Protein AF-A0A962MM88-F1 (afdb_monomer_lite)

Secondary structure (DSSP, 8-state):
------EEE-SSSSTTHHHHHGGGGT-EEEESS--GGGS--SSTTHHHHHHHHS-HHHHHHHHHHTT--EEE-STTEEEESS-HHHHHHHHHHHHHHTT-EEE-S-------GGGGG--GGGTTSS-------------

pLDDT: mean 86.39, std 21.16, range [31.33, 98.62]

Foldseek 3Di:
DPQDAAEAAAQDQDPPVVLCPDPNFFGLPDFQDDDLVVDDDPDSCVCHVVCVVQDPVNVVVLCVVLVFDWDDDPRRGITTPPGSVSVVVSVVVVCVVSVYHYDPSFDDDDDDPVVVPDDPVCVVPDPRPDDPPPPDDDD

Sequence (139 aa):
QLGLKVLVLDHSEKVAEKIRISGGGRANFTNVDVTAANFLSENPRFAKSALSRFTPADFVALVKKHGIAFHEKHKGQLFCDRSAEDLIAMLLAECAAGGVERWQPCGVKNTDRKFNRMRPSMARVFGFETRRPRQTKAD

Structure (mmCIF, N/CA/C/O backbone):
data_AF-A0A962MM88-F1
#
_entry.id   AF-A0A962MM88-F1
#
loop_
_atom_site.group_PDB
_atom_site.id
_atom_site.type_symbol
_atom_site.label_atom_id
_atom_site.label_alt_id
_atom_site.label_comp_id
_atom_site.label_asym_id
_atom_site.label_entity_id
_atom_site.label_seq_id
_atom_site.pdbx_PDB_ins_code
_atom_site.Cartn_x
_atom_site.Cartn_y
_atom_site.Cartn_z
_atom_site.occupancy
_atom_site.B_iso_or_equiv
_atom_site.auth_seq_id
_atom_site.auth_comp_id
_atom_site.auth_asym_id
_atom_site.auth_atom_id
_atom_site.pdbx_PDB_model_num
ATOM 1 N N . GLN A 1 1 ? -10.215 -11.188 2.205 1.00 90.50 1 GLN A N 1
ATOM 2 C CA . GLN A 1 1 ? -10.302 -10.790 3.632 1.00 90.50 1 GLN A CA 1
ATOM 3 C C . GLN A 1 1 ? -10.190 -12.005 4.551 1.00 90.50 1 GLN A C 1
ATOM 5 O O . GLN A 1 1 ? -10.667 -13.063 4.169 1.00 90.50 1 GLN A O 1
ATOM 10 N N . LEU A 1 2 ? -9.576 -11.859 5.738 1.00 93.44 2 LEU A N 1
ATOM 11 C CA . LEU A 1 2 ? -9.338 -12.953 6.709 1.00 93.44 2 LEU A CA 1
ATOM 12 C C . LEU A 1 2 ? -10.296 -12.962 7.923 1.00 93.44 2 LEU A C 1
ATOM 14 O O . LEU A 1 2 ? -10.117 -13.762 8.834 1.00 93.44 2 LEU A O 1
ATOM 18 N N . GLY A 1 3 ? -11.291 -12.066 7.971 1.00 93.00 3 GLY A N 1
ATOM 19 C CA . GLY A 1 3 ? -12.325 -12.058 9.022 1.00 93.00 3 GLY A CA 1
ATOM 20 C C . GLY A 1 3 ? -11.871 -11.575 10.409 1.00 93.00 3 GLY A C 1
ATOM 21 O O . GLY A 1 3 ? -12.570 -11.794 11.395 1.00 93.00 3 GLY A O 1
ATOM 22 N N . LEU A 1 4 ? -10.709 -10.927 10.506 1.00 95.25 4 LEU A N 1
ATOM 23 C CA . LEU A 1 4 ? -10.185 -10.393 11.764 1.00 95.25 4 LEU A CA 1
ATOM 24 C C . LEU A 1 4 ? -10.757 -9.003 12.070 1.00 95.25 4 LEU A C 1
ATOM 26 O O . LEU A 1 4 ? -11.015 -8.216 11.163 1.00 95.25 4 LEU A O 1
ATOM 30 N N . LYS A 1 5 ? -10.883 -8.678 13.362 1.00 95.44 5 LYS A N 1
ATOM 31 C CA . LYS A 1 5 ? -11.166 -7.311 13.824 1.00 95.44 5 LYS A CA 1
ATOM 32 C C . LYS A 1 5 ? -9.859 -6.531 13.898 1.00 95.44 5 LYS A C 1
ATOM 34 O O . LYS A 1 5 ? -8.959 -6.933 14.631 1.00 95.44 5 LYS A O 1
ATOM 39 N N . VAL A 1 6 ? -9.761 -5.437 13.148 1.00 97.00 6 VAL A N 1
ATOM 40 C CA . VAL A 1 6 ? -8.517 -4.673 12.984 1.00 97.00 6 VAL A CA 1
ATOM 41 C C . VAL A 1 6 ? -8.773 -3.190 13.236 1.00 97.00 6 VAL A C 1
ATOM 43 O O . VAL A 1 6 ? -9.734 -2.635 12.709 1.00 97.00 6 VAL A O 1
ATOM 46 N N . LEU A 1 7 ? -7.880 -2.567 14.007 1.00 96.69 7 LEU A N 1
ATOM 47 C CA . LEU A 1 7 ? -7.773 -1.120 14.187 1.00 96.69 7 LEU A CA 1
ATOM 48 C C . LEU A 1 7 ? -6.390 -0.663 13.702 1.00 96.69 7 LEU A C 1
ATOM 50 O O . LEU A 1 7 ? -5.378 -1.222 14.124 1.00 96.69 7 LEU A O 1
ATOM 54 N N . VAL A 1 8 ? -6.351 0.352 12.840 1.00 96.44 8 VAL A N 1
ATOM 55 C CA . VAL A 1 8 ? -5.123 1.034 12.401 1.00 96.44 8 VAL A CA 1
ATOM 56 C C . VAL A 1 8 ? -5.021 2.383 13.108 1.00 96.44 8 VAL A C 1
ATOM 58 O O . VAL A 1 8 ? -5.984 3.148 13.123 1.00 96.44 8 VAL A O 1
ATOM 61 N N . LEU A 1 9 ? -3.852 2.672 13.679 1.00 95.94 9 LEU A N 1
ATOM 62 C CA . LEU A 1 9 ? -3.540 3.947 14.324 1.00 95.94 9 LEU A CA 1
ATOM 63 C C . LEU A 1 9 ? -2.465 4.666 13.507 1.00 95.94 9 LEU A C 1
ATOM 65 O O . LEU A 1 9 ? -1.425 4.072 13.220 1.00 95.94 9 LEU A O 1
ATOM 69 N N . ASP A 1 10 ? -2.698 5.930 13.164 1.00 95.19 10 ASP A N 1
ATOM 70 C CA . ASP A 1 10 ? -1.703 6.791 12.517 1.00 95.19 10 ASP A CA 1
ATOM 71 C C . ASP A 1 10 ? -1.648 8.141 13.233 1.00 95.19 10 ASP A C 1
ATOM 73 O O . ASP A 1 10 ? -2.679 8.703 13.591 1.00 95.19 10 ASP A O 1
ATOM 77 N N . HIS A 1 11 ? -0.445 8.662 13.460 1.00 95.69 11 HIS A N 1
ATOM 78 C CA . HIS A 1 11 ? -0.231 9.939 14.141 1.00 95.69 11 HIS A CA 1
ATOM 79 C C . HIS A 1 11 ? -0.511 11.155 13.247 1.00 95.69 11 HIS A C 1
ATOM 81 O O . HIS A 1 11 ? -0.745 12.244 13.766 1.00 95.69 11 HIS A O 1
ATOM 87 N N . SER A 1 12 ? -0.470 10.978 11.930 1.00 95.62 12 SER A N 1
ATOM 88 C CA . SER A 1 12 ? -0.632 12.033 10.932 1.00 95.62 12 SER A CA 1
ATOM 89 C C . SER A 1 12 ? -2.096 12.458 10.816 1.00 95.62 12 SER A C 1
ATOM 91 O O . SER A 1 12 ? -3.002 11.655 11.019 1.00 95.62 12 SER A O 1
ATOM 93 N N . GLU A 1 13 ? -2.356 13.707 10.424 1.00 94.62 13 GLU A N 1
ATOM 94 C CA . GLU A 1 13 ? -3.729 14.159 10.141 1.00 94.62 13 GLU A CA 1
ATOM 95 C C . GLU A 1 13 ? -4.322 13.462 8.909 1.00 94.62 13 GLU A C 1
ATOM 97 O O . GLU A 1 13 ? -5.498 13.095 8.884 1.00 94.62 13 GLU A O 1
ATOM 102 N N . LYS A 1 14 ? -3.485 13.260 7.886 1.00 94.00 14 LYS A N 1
ATOM 103 C CA . LYS A 1 14 ? -3.826 12.561 6.647 1.00 94.00 14 LYS A CA 1
ATOM 104 C C . LYS A 1 14 ? -3.062 11.249 6.567 1.00 94.00 14 LYS A C 1
ATOM 106 O O . LYS A 1 14 ? -1.879 11.179 6.885 1.00 94.00 14 LYS A O 1
ATOM 111 N N . VAL A 1 15 ? -3.749 10.206 6.119 1.00 94.88 15 VAL A N 1
ATOM 112 C CA . VAL A 1 15 ? -3.150 8.887 5.890 1.00 94.88 15 VAL A CA 1
ATOM 113 C C . VAL A 1 15 ? -2.269 8.890 4.653 1.00 94.88 15 VAL A C 1
ATOM 115 O O . VAL A 1 15 ? -2.507 9.638 3.709 1.00 94.88 15 VAL A O 1
ATOM 118 N N . ALA A 1 16 ? -1.295 7.980 4.635 1.00 95.81 16 ALA A N 1
ATOM 119 C CA . ALA A 1 16 ? -0.538 7.636 3.435 1.00 95.81 16 ALA A CA 1
ATOM 120 C C . ALA A 1 16 ? 0.209 8.815 2.775 1.00 95.81 16 ALA A C 1
ATOM 122 O O . ALA A 1 16 ? 0.516 8.7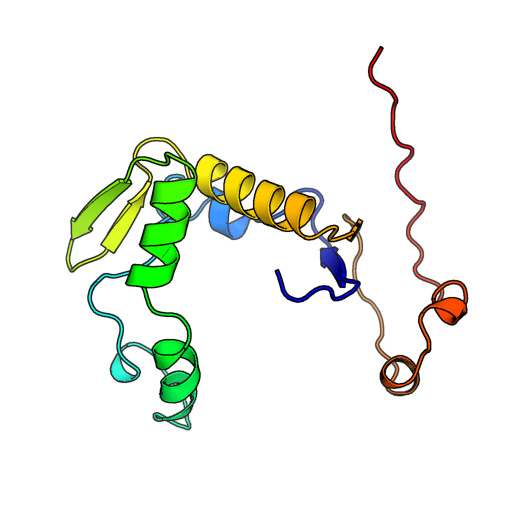61 1.585 1.00 95.81 16 ALA A O 1
ATOM 123 N N . GLU A 1 17 ? 0.594 9.838 3.546 1.00 96.19 17 GLU A N 1
ATOM 124 C CA . GLU A 1 17 ? 1.312 11.020 3.038 1.00 96.19 17 GLU A CA 1
ATOM 125 C C . GLU A 1 17 ? 2.576 10.654 2.240 1.00 96.19 17 GLU A C 1
ATOM 127 O O . GLU A 1 17 ? 2.846 11.246 1.197 1.00 96.19 17 GLU A O 1
ATOM 132 N N . LYS A 1 18 ? 3.318 9.613 2.655 1.00 97.06 18 LYS A N 1
ATOM 133 C CA . LYS A 1 18 ? 4.477 9.118 1.888 1.00 97.06 18 LYS A CA 1
ATOM 134 C C . LYS A 1 18 ? 4.093 8.541 0.525 1.00 97.06 18 LYS A C 1
ATOM 136 O O . LYS A 1 18 ? 4.826 8.757 -0.434 1.00 97.06 18 LYS A O 1
ATOM 141 N N . ILE A 1 19 ? 2.967 7.830 0.426 1.00 98.06 19 ILE A N 1
ATOM 142 C CA . ILE A 1 19 ? 2.462 7.328 -0.860 1.00 98.06 19 ILE A CA 1
ATOM 143 C C . ILE A 1 19 ? 2.075 8.521 -1.733 1.00 98.06 19 ILE A C 1
ATOM 145 O O . ILE A 1 19 ? 2.534 8.596 -2.872 1.00 98.06 19 ILE A O 1
ATOM 149 N N . ARG A 1 20 ? 1.337 9.488 -1.170 1.00 97.50 20 ARG A N 1
ATOM 150 C CA . ARG A 1 20 ? 0.850 10.689 -1.865 1.00 97.50 20 ARG A CA 1
ATOM 151 C C . ARG A 1 20 ? 1.963 11.447 -2.584 1.00 97.50 20 ARG A C 1
ATOM 153 O O . ARG A 1 20 ? 1.772 11.876 -3.714 1.00 97.50 20 ARG A O 1
ATOM 160 N N . ILE A 1 21 ? 3.128 11.593 -1.952 1.00 96.69 21 ILE A N 1
ATOM 161 C CA . ILE A 1 21 ? 4.264 12.329 -2.536 1.00 96.69 21 ILE A CA 1
ATOM 162 C C . ILE A 1 21 ? 5.246 11.443 -3.319 1.00 96.69 21 ILE A C 1
ATOM 164 O O . ILE A 1 21 ? 6.132 11.956 -4.006 1.00 96.69 21 ILE A O 1
ATOM 168 N N . SER A 1 22 ? 5.123 10.115 -3.238 1.00 97.00 22 SER A N 1
ATOM 169 C CA . SER A 1 22 ? 6.057 9.195 -3.893 1.00 97.00 22 SER A CA 1
ATOM 170 C C . SER A 1 22 ? 5.973 9.269 -5.421 1.00 97.00 22 SER A C 1
ATOM 172 O O . SER A 1 22 ? 4.922 9.543 -6.005 1.00 97.00 22 SER A O 1
ATOM 174 N N . GLY A 1 23 ? 7.105 9.040 -6.095 1.00 93.69 23 GLY A N 1
ATOM 175 C CA . GLY A 1 23 ? 7.155 9.018 -7.560 1.00 93.69 23 GLY A CA 1
ATOM 176 C C . GLY A 1 23 ? 6.715 10.327 -8.229 1.00 93.69 23 GLY A C 1
ATOM 177 O O . GLY A 1 23 ? 6.188 10.290 -9.338 1.00 93.69 23 GLY A O 1
ATOM 178 N N . GLY A 1 24 ? 6.871 11.469 -7.548 1.00 95.69 24 GLY A N 1
ATOM 179 C CA . GLY A 1 24 ? 6.398 12.767 -8.038 1.00 95.69 24 GLY A CA 1
ATOM 180 C C . GLY A 1 24 ? 4.872 12.869 -8.083 1.00 95.69 24 GLY A C 1
ATOM 181 O O . GLY A 1 24 ? 4.332 13.421 -9.036 1.00 95.69 24 GLY A O 1
ATOM 182 N N . GLY A 1 25 ? 4.182 12.276 -7.104 1.00 97.06 25 GLY A N 1
ATOM 183 C CA . GLY A 1 25 ? 2.719 12.297 -7.007 1.00 97.06 25 GLY A CA 1
ATOM 184 C C . GLY A 1 25 ? 2.001 11.199 -7.790 1.00 97.06 25 GLY A C 1
ATOM 185 O O . GLY A 1 25 ? 0.778 11.161 -7.782 1.00 97.06 25 GLY A O 1
ATOM 186 N N . ARG A 1 26 ? 2.736 10.299 -8.454 1.00 97.62 26 ARG A N 1
ATOM 187 C CA . ARG A 1 26 ? 2.186 9.186 -9.255 1.00 97.62 26 ARG A CA 1
ATOM 188 C C . ARG A 1 26 ? 2.448 7.801 -8.673 1.00 97.62 26 ARG A C 1
ATOM 190 O O . ARG A 1 26 ? 1.984 6.827 -9.243 1.00 97.62 26 ARG A O 1
ATOM 197 N N . ALA A 1 27 ? 3.176 7.727 -7.560 1.00 98.00 27 ALA A N 1
ATOM 198 C CA . ALA A 1 27 ? 3.569 6.501 -6.875 1.00 98.00 27 ALA A CA 1
ATOM 199 C C . ALA A 1 27 ? 4.259 5.455 -7.766 1.00 98.00 27 ALA A C 1
ATOM 201 O O . ALA A 1 27 ? 3.621 4.732 -8.521 1.00 98.00 27 ALA A O 1
ATOM 202 N N . ASN A 1 28 ? 5.576 5.306 -7.597 1.00 97.94 28 ASN A N 1
ATOM 203 C CA . ASN A 1 28 ? 6.287 4.119 -8.076 1.00 97.94 28 ASN A CA 1
ATOM 204 C C . ASN A 1 28 ? 5.927 2.934 -7.164 1.00 97.94 28 ASN A C 1
ATOM 206 O O . ASN A 1 28 ? 6.588 2.720 -6.146 1.00 97.94 28 ASN A O 1
ATOM 210 N N . PHE A 1 29 ? 4.813 2.262 -7.440 1.00 98.06 29 PHE A N 1
ATOM 211 C CA . PHE A 1 29 ? 4.150 1.405 -6.457 1.00 98.06 29 PHE A CA 1
ATOM 212 C C . PHE A 1 29 ? 4.718 -0.011 -6.383 1.00 98.06 29 PHE A C 1
ATOM 214 O O . PHE A 1 29 ? 4.534 -0.688 -5.374 1.00 98.06 29 PHE A O 1
ATOM 221 N N . THR A 1 30 ? 5.409 -0.468 -7.427 1.00 98.25 30 THR A N 1
ATOM 222 C CA . THR A 1 30 ? 6.163 -1.726 -7.414 1.00 98.25 30 THR A CA 1
ATOM 223 C C . THR A 1 30 ? 7.172 -1.767 -8.564 1.00 98.25 30 THR A C 1
ATOM 225 O O . THR A 1 30 ? 7.241 -0.849 -9.384 1.00 98.25 30 THR A O 1
ATOM 228 N N . ASN A 1 31 ? 7.954 -2.842 -8.630 1.00 98.38 31 ASN A N 1
ATOM 229 C CA . ASN A 1 31 ? 8.818 -3.158 -9.758 1.00 98.38 31 ASN A CA 1
ATOM 230 C C . ASN A 1 31 ? 8.472 -4.553 -10.310 1.00 98.38 31 ASN A C 1
ATOM 232 O O . ASN A 1 31 ? 8.068 -5.422 -9.539 1.00 98.38 31 ASN A O 1
ATOM 236 N N . VAL A 1 32 ? 8.606 -4.776 -11.617 1.00 96.44 32 VAL A N 1
ATOM 237 C CA . VAL A 1 32 ? 8.375 -6.102 -12.225 1.00 96.44 32 VAL A CA 1
ATOM 238 C C . VAL A 1 32 ? 9.423 -7.131 -11.780 1.00 96.44 32 VAL A C 1
ATOM 240 O O . VAL A 1 32 ? 9.077 -8.282 -11.524 1.00 96.44 32 VAL A O 1
ATOM 243 N N . ASP A 1 33 ? 10.670 -6.694 -11.577 1.00 94.94 33 ASP A N 1
ATOM 244 C CA . ASP A 1 33 ? 11.817 -7.540 -11.247 1.00 94.94 33 ASP A CA 1
ATOM 245 C C . ASP A 1 33 ? 12.196 -7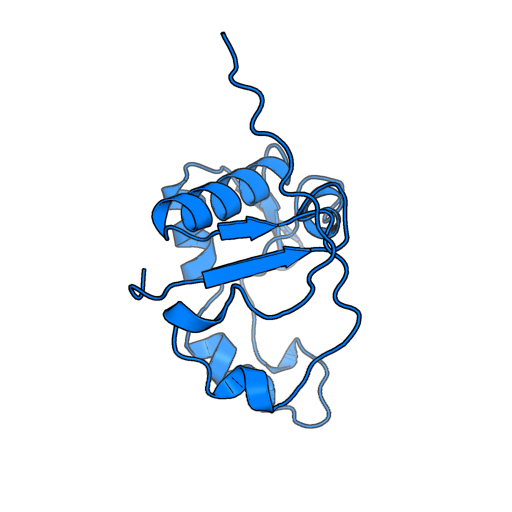.398 -9.766 1.00 94.94 33 ASP A C 1
ATOM 247 O O . ASP A 1 33 ? 13.214 -6.804 -9.400 1.00 94.94 33 ASP A O 1
ATOM 251 N N . VAL A 1 34 ? 11.353 -7.941 -8.882 1.00 96.62 34 VAL A N 1
ATOM 252 C CA . VAL A 1 34 ? 11.602 -7.933 -7.432 1.00 96.62 34 VAL A CA 1
ATOM 253 C C . VAL A 1 34 ? 12.124 -9.284 -6.958 1.00 96.62 34 VAL A C 1
ATOM 255 O O . VAL A 1 34 ? 11.435 -10.301 -6.996 1.00 96.62 34 VAL A O 1
ATOM 258 N N . THR A 1 35 ? 13.334 -9.272 -6.411 1.00 95.69 35 THR A N 1
ATOM 259 C CA . THR A 1 35 ? 13.974 -10.408 -5.745 1.00 95.69 35 THR A CA 1
ATOM 260 C C . THR A 1 35 ? 14.525 -9.987 -4.383 1.00 95.69 35 THR A C 1
ATOM 262 O O . THR A 1 35 ? 14.678 -8.801 -4.091 1.00 95.69 35 THR A O 1
ATOM 265 N N . ALA A 1 36 ? 14.882 -10.955 -3.533 1.00 96.44 36 ALA A N 1
ATOM 266 C CA . ALA A 1 36 ? 15.517 -10.659 -2.246 1.00 96.44 36 ALA A CA 1
ATOM 267 C C . ALA A 1 36 ? 16.847 -9.887 -2.391 1.00 96.44 36 ALA A C 1
ATOM 269 O O . ALA A 1 36 ? 17.216 -9.156 -1.479 1.00 96.44 36 ALA A O 1
ATOM 270 N N . ALA A 1 37 ? 17.532 -9.995 -3.537 1.00 96.12 37 ALA A N 1
ATOM 271 C CA . ALA A 1 37 ? 18.779 -9.278 -3.807 1.00 96.12 37 ALA A CA 1
ATOM 272 C C . ALA A 1 37 ? 18.583 -7.763 -4.001 1.00 96.12 37 ALA A C 1
ATOM 274 O O . ALA A 1 37 ? 19.544 -7.005 -3.908 1.00 96.12 37 ALA A O 1
ATOM 275 N N . ASN A 1 38 ? 17.350 -7.303 -4.239 1.00 96.88 38 ASN A N 1
ATOM 276 C CA . ASN A 1 38 ? 17.031 -5.880 -4.360 1.00 96.88 38 ASN A CA 1
ATOM 277 C C . ASN A 1 38 ? 16.893 -5.174 -2.995 1.00 96.88 38 ASN A C 1
ATOM 279 O O . ASN A 1 38 ? 16.638 -3.972 -2.961 1.00 96.88 38 ASN A O 1
ATOM 283 N N . PHE A 1 39 ? 17.048 -5.898 -1.879 1.00 97.38 39 PHE A N 1
ATOM 284 C CA . PHE A 1 39 ? 16.890 -5.373 -0.523 1.00 97.38 39 PHE A CA 1
ATOM 285 C C . PHE A 1 39 ? 18.166 -5.562 0.298 1.00 97.38 39 PHE A C 1
ATOM 287 O O . PHE A 1 39 ? 18.779 -6.627 0.289 1.00 97.38 39 PHE A O 1
ATOM 294 N N . LEU A 1 40 ? 18.536 -4.531 1.060 1.00 97.25 40 LEU A N 1
ATOM 295 C CA . LEU A 1 40 ? 19.662 -4.586 1.990 1.00 97.25 40 LEU A CA 1
ATOM 296 C C . LEU A 1 40 ? 19.205 -5.157 3.336 1.00 97.25 40 LEU A C 1
ATOM 298 O O . LEU A 1 40 ? 18.240 -4.675 3.930 1.00 97.25 40 LEU A O 1
ATOM 302 N N . SER A 1 41 ? 19.898 -6.186 3.818 1.00 97.12 41 SER A N 1
ATOM 303 C CA . SER A 1 41 ? 19.655 -6.799 5.124 1.00 97.12 41 SER A CA 1
ATOM 304 C C . SER A 1 41 ? 20.900 -7.539 5.605 1.00 97.12 41 SER A C 1
ATOM 306 O O . SER A 1 41 ? 21.598 -8.153 4.800 1.00 97.12 41 SER A O 1
ATOM 308 N N . GLU A 1 42 ? 21.129 -7.558 6.920 1.00 97.69 42 GLU A N 1
ATOM 309 C CA . GLU A 1 42 ? 22.125 -8.436 7.555 1.00 97.69 42 GLU A CA 1
ATOM 310 C C . GLU A 1 42 ? 21.813 -9.923 7.333 1.00 97.69 42 GLU A C 1
ATOM 312 O O . GLU A 1 42 ? 22.713 -10.760 7.321 1.00 97.69 42 GLU A O 1
ATOM 317 N N . ASN A 1 43 ? 20.537 -10.260 7.110 1.00 96.69 43 ASN A N 1
ATOM 318 C CA . ASN A 1 43 ? 20.109 -11.581 6.676 1.00 96.69 43 ASN A CA 1
ATOM 319 C C . ASN A 1 43 ? 19.571 -11.501 5.236 1.00 96.69 43 ASN A C 1
ATOM 321 O O . ASN A 1 43 ? 18.375 -11.258 5.044 1.00 96.69 43 ASN A O 1
ATOM 325 N N . PRO A 1 44 ? 20.398 -11.794 4.212 1.00 94.00 44 PRO A N 1
ATOM 326 C CA . PRO A 1 44 ? 19.999 -11.687 2.805 1.00 94.00 44 PRO A CA 1
ATOM 327 C C . PRO A 1 44 ? 18.772 -12.526 2.420 1.00 94.00 44 PRO A C 1
ATOM 329 O O . PRO A 1 44 ? 18.122 -12.268 1.410 1.00 94.00 44 PRO A O 1
ATOM 332 N N . ARG A 1 45 ? 18.429 -13.556 3.207 1.00 95.25 45 ARG A N 1
ATOM 333 C CA . ARG A 1 45 ? 17.281 -14.435 2.937 1.00 95.25 45 ARG A CA 1
ATOM 334 C C . ARG A 1 45 ? 15.991 -13.986 3.620 1.00 95.25 45 ARG A C 1
ATOM 336 O O . ARG A 1 45 ? 14.948 -14.569 3.330 1.00 95.25 45 ARG A O 1
ATOM 343 N N . PHE A 1 46 ? 16.033 -12.974 4.488 1.00 96.94 46 PHE A N 1
ATOM 344 C CA . PHE A 1 46 ? 14.899 -12.556 5.317 1.00 96.94 46 PHE A CA 1
ATOM 345 C C . PHE A 1 46 ? 13.640 -12.249 4.492 1.00 96.94 46 PHE A C 1
ATOM 347 O O . PHE A 1 46 ? 12.567 -12.786 4.765 1.00 96.94 46 PHE A O 1
ATOM 354 N N . ALA A 1 47 ? 13.780 -11.460 3.422 1.00 97.50 47 ALA A N 1
ATOM 355 C CA . ALA A 1 47 ? 12.653 -11.048 2.585 1.00 97.50 47 ALA A CA 1
ATOM 356 C C . ALA A 1 47 ? 12.103 -12.167 1.680 1.00 97.50 47 ALA A C 1
ATOM 358 O O . ALA A 1 47 ? 10.975 -12.061 1.199 1.00 97.50 47 ALA A O 1
ATOM 359 N N . LYS A 1 48 ? 12.857 -13.258 1.454 1.00 96.50 48 LYS A N 1
ATOM 360 C CA . LYS A 1 48 ? 12.520 -14.284 0.450 1.00 96.50 48 LYS A CA 1
ATOM 361 C C . LYS A 1 48 ? 11.126 -14.878 0.669 1.00 96.50 48 LYS A C 1
ATOM 363 O O . LYS A 1 48 ? 10.367 -15.020 -0.285 1.00 96.50 48 LYS A O 1
ATOM 368 N N . SER A 1 49 ? 10.777 -15.200 1.917 1.00 97.25 49 SER A N 1
ATOM 369 C CA . SER A 1 49 ? 9.468 -15.794 2.216 1.00 97.25 49 SER A CA 1
ATOM 370 C C . SER A 1 49 ? 8.319 -14.810 1.987 1.00 97.25 49 SER A C 1
ATOM 372 O O . SER A 1 49 ? 7.322 -15.192 1.378 1.00 97.25 49 SER A O 1
ATOM 374 N N . ALA A 1 50 ? 8.459 -13.554 2.421 1.00 97.50 50 ALA A N 1
ATOM 375 C CA . ALA A 1 50 ? 7.422 -12.542 2.233 1.00 97.50 50 ALA A CA 1
ATOM 376 C C . ALA A 1 50 ? 7.173 -12.275 0.739 1.00 97.50 50 ALA A C 1
ATOM 378 O O . ALA A 1 50 ? 6.032 -12.357 0.290 1.00 97.50 50 ALA A O 1
ATOM 379 N N . LEU A 1 51 ? 8.245 -12.077 -0.037 1.00 97.25 51 LEU A N 1
ATOM 380 C CA . LEU A 1 51 ? 8.172 -11.810 -1.479 1.00 97.25 51 LEU A CA 1
ATOM 381 C C . LEU A 1 51 ? 7.563 -12.972 -2.279 1.00 97.25 51 LEU A C 1
ATOM 383 O O . LEU A 1 51 ? 6.918 -12.740 -3.293 1.00 97.25 51 LEU A O 1
ATOM 387 N N . SER A 1 52 ? 7.723 -14.218 -1.820 1.00 96.31 52 SER A N 1
ATOM 388 C CA . SER A 1 52 ? 7.091 -15.382 -2.464 1.00 96.31 52 SER A CA 1
ATOM 389 C C . SER A 1 52 ? 5.589 -15.520 -2.188 1.00 96.31 52 SER A C 1
ATOM 391 O O . SER A 1 52 ? 4.897 -16.208 -2.928 1.00 96.31 52 SER A O 1
ATOM 393 N N . ARG A 1 53 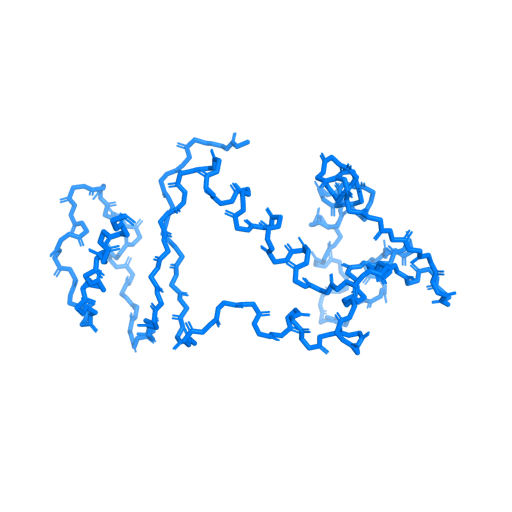? 5.086 -14.910 -1.105 1.00 97.94 53 ARG A N 1
ATOM 394 C CA . ARG A 1 53 ? 3.679 -15.018 -0.674 1.00 97.94 53 ARG A CA 1
ATOM 395 C C . ARG A 1 53 ? 2.817 -13.859 -1.164 1.00 97.94 53 ARG A C 1
ATOM 397 O O . ARG A 1 53 ? 1.597 -13.981 -1.148 1.00 97.94 53 ARG A O 1
ATOM 404 N N . PHE A 1 54 ? 3.446 -12.744 -1.523 1.00 97.75 54 PHE A N 1
ATOM 405 C CA . PHE A 1 54 ? 2.797 -11.579 -2.101 1.00 97.75 54 PHE A CA 1
ATOM 406 C C . PHE A 1 54 ? 3.761 -10.923 -3.090 1.00 97.75 54 PHE A C 1
ATOM 408 O O . PHE A 1 54 ? 4.707 -10.231 -2.709 1.00 97.75 54 PHE A O 1
ATOM 415 N N . THR A 1 55 ? 3.546 -11.223 -4.363 1.00 98.06 55 THR A N 1
ATOM 416 C CA . THR A 1 55 ? 4.404 -10.850 -5.485 1.00 98.06 55 THR A CA 1
ATOM 417 C C . THR A 1 55 ? 4.002 -9.489 -6.068 1.00 98.06 55 THR A C 1
ATOM 419 O O . THR A 1 55 ? 2.887 -9.011 -5.834 1.00 98.06 55 THR A O 1
ATOM 422 N N . PRO A 1 56 ? 4.855 -8.853 -6.896 1.00 98.00 56 PRO A N 1
ATOM 423 C CA . PRO A 1 56 ? 4.453 -7.675 -7.664 1.00 98.00 56 PRO A CA 1
ATOM 424 C C . PRO A 1 56 ? 3.207 -7.916 -8.523 1.00 98.00 56 PRO A C 1
ATOM 426 O O . PRO A 1 56 ? 2.357 -7.034 -8.629 1.00 98.00 56 PRO A O 1
ATOM 429 N N . ALA A 1 57 ? 3.067 -9.119 -9.090 1.00 98.19 57 ALA A N 1
ATOM 430 C CA . ALA A 1 57 ? 1.917 -9.487 -9.906 1.00 98.19 57 ALA A CA 1
ATOM 431 C C . ALA A 1 57 ? 0.610 -9.497 -9.096 1.00 98.19 57 ALA A C 1
ATOM 433 O O . ALA A 1 57 ? -0.415 -9.042 -9.602 1.00 98.19 57 ALA A O 1
ATOM 434 N N . ASP A 1 58 ? 0.654 -9.931 -7.831 1.00 98.38 58 ASP A N 1
ATOM 435 C CA . ASP A 1 58 ? -0.511 -9.909 -6.936 1.00 98.38 58 ASP A CA 1
ATOM 436 C C . ASP A 1 58 ? -0.975 -8.473 -6.663 1.00 98.38 58 ASP A C 1
ATOM 438 O O . ASP A 1 58 ? -2.170 -8.172 -6.714 1.00 98.38 58 ASP A O 1
ATOM 442 N N . PHE A 1 59 ? -0.032 -7.552 -6.434 1.00 98.38 59 PHE A N 1
ATOM 443 C CA . PHE A 1 59 ? -0.372 -6.144 -6.242 1.00 98.38 59 PHE A CA 1
ATOM 444 C C . PHE A 1 59 ? -0.893 -5.503 -7.533 1.00 98.38 59 PHE A C 1
ATOM 446 O O . PHE A 1 59 ? -1.895 -4.794 -7.505 1.00 98.38 59 PHE A O 1
ATOM 453 N N . VAL A 1 60 ? -0.282 -5.799 -8.683 1.00 98.56 60 VAL A N 1
ATOM 454 C CA . VAL A 1 60 ? -0.775 -5.341 -9.992 1.00 98.56 60 VAL A CA 1
ATOM 455 C C . VAL A 1 60 ? -2.192 -5.851 -10.264 1.00 98.56 60 VAL A C 1
ATOM 457 O O . VAL A 1 60 ? -3.022 -5.102 -10.778 1.00 98.56 60 VAL A O 1
ATOM 460 N N . ALA A 1 61 ? -2.505 -7.097 -9.903 1.00 98.62 61 ALA A N 1
ATOM 461 C CA . ALA A 1 61 ? -3.854 -7.637 -10.036 1.00 98.62 61 ALA A CA 1
ATOM 462 C C . ALA A 1 61 ? -4.867 -6.855 -9.183 1.00 98.62 61 ALA A C 1
ATOM 464 O O . ALA A 1 61 ? -5.964 -6.559 -9.659 1.00 98.62 61 ALA A O 1
ATOM 465 N N . LEU A 1 62 ? -4.489 -6.452 -7.964 1.00 98.56 62 LEU A N 1
ATOM 466 C CA . LEU A 1 62 ? -5.317 -5.590 -7.118 1.00 98.56 62 LEU A CA 1
ATOM 467 C C . LEU A 1 62 ? -5.527 -4.202 -7.745 1.00 98.56 62 LEU A C 1
ATOM 469 O O . LEU A 1 62 ? -6.662 -3.742 -7.833 1.00 98.56 62 LEU A O 1
ATOM 473 N N . VAL A 1 63 ? -4.463 -3.571 -8.246 1.00 98.62 63 VAL A N 1
ATOM 474 C CA . VAL A 1 63 ? -4.529 -2.269 -8.935 1.00 98.62 63 VAL A CA 1
ATOM 475 C C . VAL A 1 63 ? -5.475 -2.335 -10.144 1.00 98.62 63 VAL A C 1
ATOM 477 O O . VAL A 1 63 ? -6.360 -1.491 -10.289 1.00 98.62 63 VAL A O 1
ATOM 480 N N . LYS A 1 64 ? -5.370 -3.393 -10.963 1.00 98.56 64 LYS A N 1
ATOM 481 C CA . LYS A 1 64 ? -6.268 -3.629 -12.108 1.00 98.56 64 LYS A CA 1
ATOM 482 C C . LYS A 1 64 ? -7.714 -3.881 -11.685 1.00 98.56 64 LYS A C 1
ATOM 484 O O . LYS A 1 64 ? -8.623 -3.363 -12.325 1.00 98.56 64 LYS A O 1
ATOM 489 N N . LYS A 1 65 ? -7.944 -4.641 -10.608 1.00 98.50 65 LYS A N 1
ATOM 490 C CA . LYS A 1 65 ? -9.288 -4.906 -10.058 1.00 98.50 65 LYS A CA 1
ATOM 491 C C . LYS A 1 65 ? -10.016 -3.610 -9.681 1.00 98.50 65 LYS A C 1
ATOM 493 O O . LYS A 1 65 ? -11.232 -3.542 -9.820 1.00 98.50 65 LYS A O 1
ATOM 498 N N . HIS A 1 66 ? -9.281 -2.593 -9.233 1.00 98.56 66 HIS A N 1
ATOM 499 C CA . HIS A 1 66 ? -9.818 -1.265 -8.913 1.00 98.56 66 HIS A CA 1
ATOM 500 C C . HIS A 1 66 ? -9.825 -0.294 -10.103 1.00 98.56 66 HIS A C 1
ATOM 502 O O . HIS A 1 66 ? -10.149 0.878 -9.934 1.00 98.56 66 HIS A O 1
ATOM 508 N N . GLY A 1 67 ? -9.495 -0.759 -11.312 1.00 98.38 67 GLY A N 1
ATOM 509 C CA . GLY A 1 67 ? -9.560 0.051 -12.531 1.00 98.38 67 GLY A CA 1
ATOM 510 C C . GLY A 1 67 ? -8.518 1.169 -12.598 1.00 98.38 67 GLY A C 1
ATOM 511 O O . GLY A 1 67 ? -8.724 2.155 -13.303 1.00 98.38 67 GLY A O 1
ATOM 512 N N . ILE A 1 68 ? -7.410 1.045 -11.865 1.00 98.62 68 ILE A N 1
ATOM 513 C CA . ILE A 1 68 ? -6.356 2.061 -11.844 1.00 98.62 68 ILE A CA 1
ATOM 514 C C . ILE A 1 68 ? -5.405 1.806 -13.012 1.00 98.62 68 ILE A C 1
ATOM 516 O O . ILE A 1 68 ? -4.758 0.760 -13.090 1.00 98.62 68 ILE A O 1
ATOM 520 N N . ALA A 1 69 ? -5.323 2.777 -13.920 1.00 98.44 69 ALA A N 1
ATOM 521 C CA . ALA A 1 69 ? -4.395 2.745 -15.040 1.00 98.44 69 ALA A CA 1
ATOM 522 C C . ALA A 1 69 ? -2.963 3.073 -14.582 1.00 98.44 69 ALA A C 1
ATOM 524 O O . ALA A 1 69 ? -2.744 3.924 -13.710 1.00 98.44 69 ALA A O 1
ATOM 525 N N . PHE A 1 70 ? -1.993 2.368 -15.156 1.00 98.62 70 PHE A N 1
ATOM 526 C CA . PHE A 1 70 ? -0.580 2.506 -14.837 1.00 98.62 70 PHE A CA 1
ATOM 527 C C . PHE A 1 70 ? 0.284 2.147 -16.048 1.00 98.62 70 PHE A C 1
ATOM 529 O O . PHE A 1 70 ? -0.130 1.374 -16.917 1.00 98.62 70 PHE A O 1
ATOM 536 N N . HIS A 1 71 ? 1.524 2.625 -16.043 1.00 98.06 71 HIS A N 1
ATOM 537 C CA . HIS A 1 71 ? 2.535 2.300 -17.045 1.00 98.06 71 HIS A CA 1
ATOM 538 C C . HIS A 1 71 ? 3.857 1.907 -16.389 1.00 98.06 71 HIS A C 1
ATOM 540 O O . HIS A 1 71 ? 4.157 2.273 -15.248 1.00 98.06 71 HIS A O 1
ATOM 546 N N . GLU A 1 72 ? 4.670 1.169 -17.139 1.00 97.88 72 GLU A N 1
ATOM 547 C CA . GLU A 1 72 ? 6.077 0.995 -16.808 1.00 97.88 72 GLU A CA 1
ATOM 548 C C . GLU A 1 72 ? 6.871 2.216 -17.274 1.00 97.88 72 GLU A C 1
ATOM 550 O O . GLU A 1 72 ? 6.656 2.734 -18.371 1.00 97.88 72 GLU A O 1
ATOM 555 N N . LYS A 1 73 ? 7.806 2.674 -16.440 1.00 94.81 73 LYS A N 1
ATOM 556 C CA . LYS A 1 73 ? 8.745 3.736 -16.794 1.00 94.81 73 LYS A CA 1
ATOM 557 C C . LYS A 1 73 ? 10.105 3.175 -17.206 1.00 94.81 73 LYS A C 1
ATOM 559 O O . LYS A 1 73 ? 10.346 2.913 -18.375 1.00 94.81 73 LYS A O 1
ATOM 564 N N . HIS A 1 74 ? 11.035 3.053 -16.263 1.00 94.00 74 HIS A N 1
ATOM 565 C CA . HIS A 1 74 ? 12.399 2.604 -16.533 1.00 94.00 74 HIS A CA 1
ATOM 566 C C . HIS A 1 74 ? 12.768 1.481 -15.575 1.00 94.00 74 HIS A C 1
ATOM 568 O O . HIS A 1 74 ? 12.473 1.587 -14.383 1.00 94.00 74 HIS A O 1
ATOM 574 N N . LYS A 1 75 ? 13.455 0.449 -16.085 1.00 94.50 75 LYS A N 1
ATOM 575 C CA . LYS A 1 75 ? 13.925 -0.706 -15.301 1.00 94.50 75 LYS A CA 1
ATOM 576 C C . LYS A 1 75 ? 12.792 -1.338 -14.483 1.00 94.50 75 LYS A C 1
ATOM 578 O O . LYS A 1 75 ? 12.939 -1.480 -13.270 1.00 94.50 75 LYS A O 1
ATOM 583 N N . GLY A 1 76 ? 11.641 -1.608 -15.100 1.00 96.69 76 GLY A N 1
ATOM 584 C CA . GLY A 1 76 ? 10.564 -2.331 -14.430 1.00 96.69 76 GLY A CA 1
ATOM 585 C C . GLY A 1 76 ? 9.710 -1.527 -13.453 1.00 96.69 76 GLY A C 1
ATOM 586 O O . GLY A 1 76 ? 8.839 -2.100 -12.808 1.00 96.69 76 GLY A O 1
ATOM 587 N N . GLN A 1 77 ? 9.955 -0.225 -13.276 1.00 98.19 77 GLN A N 1
ATOM 588 C CA . GLN A 1 77 ? 9.221 0.605 -12.313 1.00 98.19 77 GLN A CA 1
ATOM 589 C C . GLN A 1 77 ? 7.799 0.894 -12.794 1.00 98.19 77 GLN A C 1
ATOM 591 O O . GLN A 1 77 ? 7.637 1.451 -13.881 1.00 98.19 77 GLN A O 1
ATOM 596 N N . LEU A 1 78 ? 6.791 0.593 -11.973 1.00 98.50 78 LEU A N 1
ATOM 597 C CA . LEU A 1 78 ? 5.384 0.807 -12.312 1.00 98.50 78 LEU A CA 1
ATOM 598 C C . LEU A 1 78 ? 4.819 2.038 -11.599 1.00 98.50 78 LEU A C 1
ATOM 600 O O . LEU A 1 78 ? 4.932 2.164 -10.379 1.00 98.50 78 LEU A O 1
ATOM 604 N N . PHE A 1 79 ? 4.191 2.929 -12.367 1.00 98.62 79 PHE A N 1
ATOM 605 C CA . PHE A 1 79 ? 3.629 4.194 -11.890 1.00 98.62 79 PHE A CA 1
ATOM 606 C C . PHE A 1 79 ? 2.162 4.327 -12.263 1.00 98.62 79 PHE A C 1
ATOM 608 O O . PHE A 1 79 ? 1.789 3.987 -13.383 1.00 98.62 79 PHE A O 1
ATOM 615 N N . CYS A 1 80 ? 1.347 4.900 -11.376 1.00 98.50 80 CYS A N 1
ATOM 616 C CA . CYS A 1 80 ? -0.012 5.292 -11.743 1.00 98.50 80 CYS A CA 1
ATOM 617 C C . CYS A 1 80 ? 0.015 6.372 -12.830 1.00 98.50 80 CYS A C 1
ATOM 619 O O . CYS A 1 80 ? 0.851 7.280 -12.806 1.00 98.50 80 CYS A O 1
ATOM 621 N N . ASP A 1 81 ? -0.952 6.319 -13.743 1.00 97.94 81 ASP A N 1
ATOM 622 C CA . ASP A 1 81 ? -1.051 7.299 -14.828 1.00 97.94 81 ASP A CA 1
ATOM 623 C C . ASP A 1 81 ? -1.502 8.666 -14.311 1.00 97.94 81 ASP A C 1
ATOM 625 O O . ASP A 1 81 ? -0.955 9.697 -14.705 1.00 97.94 81 ASP A O 1
ATOM 629 N N . ARG A 1 82 ? -2.488 8.668 -13.404 1.00 97.12 82 ARG A N 1
ATOM 630 C CA . ARG A 1 82 ? -3.135 9.890 -12.913 1.00 97.12 82 ARG A CA 1
ATOM 631 C C . ARG A 1 82 ? -2.490 10.420 -11.639 1.00 97.12 82 ARG A C 1
ATOM 633 O O . ARG A 1 82 ? -1.943 11.518 -11.637 1.00 97.12 82 ARG A O 1
ATOM 640 N N . SER A 1 83 ? -2.600 9.671 -10.541 1.00 97.88 83 SER A N 1
ATOM 641 C CA . SER A 1 83 ? -2.196 10.137 -9.213 1.00 97.88 83 SER A CA 1
ATOM 642 C C . SER A 1 83 ? -1.963 8.978 -8.245 1.00 97.88 83 SER A C 1
ATOM 644 O O . SER A 1 83 ? -2.609 7.935 -8.329 1.00 97.88 83 SER A O 1
ATOM 646 N N . ALA A 1 84 ? -1.084 9.191 -7.269 1.00 98.19 84 ALA A N 1
ATOM 647 C CA . ALA A 1 84 ? -0.910 8.332 -6.104 1.00 98.19 84 ALA A CA 1
ATOM 648 C C . ALA A 1 84 ? -2.179 8.261 -5.233 1.00 98.19 84 ALA A C 1
ATOM 650 O O . ALA A 1 84 ? -2.380 7.269 -4.534 1.00 98.19 84 ALA A O 1
ATOM 651 N N . GLU A 1 85 ? -3.048 9.276 -5.301 1.00 98.38 85 GLU A N 1
ATOM 652 C CA . GLU A 1 85 ? -4.345 9.294 -4.606 1.00 98.38 85 GLU A CA 1
ATOM 653 C C . GLU A 1 85 ? -5.239 8.120 -5.024 1.00 98.38 85 GLU A C 1
ATOM 655 O O . GLU A 1 85 ? -5.991 7.606 -4.201 1.00 98.38 85 GLU A O 1
ATOM 660 N N . ASP A 1 86 ? -5.106 7.620 -6.259 1.00 98.31 86 ASP A N 1
ATOM 661 C CA . ASP A 1 86 ? -5.851 6.445 -6.721 1.00 98.31 86 ASP A CA 1
ATOM 662 C C . ASP A 1 86 ? -5.494 5.196 -5.898 1.00 98.31 86 ASP A C 1
ATOM 664 O O . ASP A 1 86 ? -6.372 4.440 -5.478 1.00 98.31 86 ASP A O 1
ATOM 668 N N . LEU A 1 87 ? -4.205 5.004 -5.591 1.00 98.31 87 LEU A N 1
ATOM 669 C CA . LEU A 1 87 ? -3.757 3.900 -4.735 1.00 98.31 87 LEU A CA 1
ATOM 670 C C . LEU A 1 87 ? -4.196 4.089 -3.290 1.00 98.31 87 LEU A C 1
ATOM 672 O O . LEU A 1 87 ? -4.550 3.116 -2.628 1.00 98.31 87 LEU A O 1
ATOM 676 N N . ILE A 1 88 ? -4.179 5.326 -2.791 1.00 98.44 88 ILE A N 1
ATOM 677 C CA . ILE A 1 88 ? -4.659 5.624 -1.441 1.00 98.44 88 ILE A CA 1
ATOM 678 C C . ILE A 1 88 ? -6.149 5.284 -1.356 1.00 98.44 88 ILE A C 1
ATOM 680 O O . ILE A 1 88 ? -6.547 4.536 -0.465 1.00 98.44 88 ILE A O 1
ATOM 684 N N . ALA A 1 89 ? -6.959 5.740 -2.312 1.00 98.56 89 ALA A N 1
ATOM 685 C CA . ALA A 1 89 ? -8.383 5.431 -2.384 1.00 98.56 89 ALA A CA 1
ATOM 686 C C . ALA A 1 89 ? -8.641 3.917 -2.448 1.00 98.56 89 ALA A C 1
ATOM 688 O O . ALA A 1 89 ? -9.464 3.408 -1.684 1.00 98.56 89 ALA A O 1
ATOM 689 N N . MET A 1 90 ? -7.887 3.183 -3.272 1.00 98.62 90 MET A N 1
ATOM 690 C CA . MET A 1 90 ? -7.946 1.719 -3.339 1.00 98.62 90 MET A CA 1
ATOM 691 C C . MET A 1 90 ? -7.663 1.063 -1.982 1.00 98.62 90 MET A C 1
ATOM 693 O O . MET A 1 90 ? -8.439 0.224 -1.524 1.00 98.62 90 MET A O 1
ATOM 697 N N . LEU A 1 91 ? -6.571 1.441 -1.311 1.00 98.31 91 LEU A N 1
ATOM 698 C CA . LEU A 1 91 ? -6.212 0.874 -0.007 1.00 98.31 91 LEU A CA 1
ATOM 699 C C . LEU A 1 91 ? -7.281 1.185 1.050 1.00 98.31 91 LEU A C 1
ATOM 701 O O . LEU A 1 91 ? -7.636 0.322 1.854 1.00 98.31 91 LEU A O 1
ATOM 705 N N . LEU A 1 92 ? -7.842 2.397 1.030 1.00 98.19 92 LEU A N 1
ATOM 706 C CA . LEU A 1 92 ? -8.925 2.783 1.931 1.00 98.19 92 LEU A CA 1
ATOM 707 C C . LEU A 1 92 ? -10.218 2.008 1.651 1.00 98.19 92 LEU A C 1
ATOM 709 O O . LEU A 1 92 ? -10.921 1.676 2.610 1.00 98.19 92 LEU A O 1
ATOM 713 N N . ALA A 1 93 ? -10.510 1.695 0.386 1.00 98.38 93 ALA A N 1
ATOM 714 C CA . ALA A 1 93 ? -11.640 0.862 -0.012 1.00 98.38 93 ALA A CA 1
ATOM 715 C C . ALA A 1 93 ? -11.462 -0.595 0.444 1.00 98.38 93 ALA A C 1
ATOM 717 O O . ALA A 1 93 ? -12.391 -1.175 1.001 1.00 98.38 93 ALA A O 1
ATOM 718 N N . GLU A 1 94 ? -10.265 -1.172 0.305 1.00 98.19 94 GLU A N 1
ATOM 719 C CA . GLU A 1 94 ? -9.960 -2.519 0.814 1.00 98.19 94 GLU A CA 1
ATOM 720 C C . GLU A 1 94 ? -10.017 -2.577 2.356 1.00 98.19 94 GLU A C 1
ATOM 722 O O . GLU A 1 94 ? -10.514 -3.552 2.928 1.00 98.19 94 GLU A O 1
ATOM 727 N N . CYS A 1 95 ? -9.614 -1.507 3.058 1.00 97.56 95 CYS A N 1
ATOM 728 C CA . CYS A 1 95 ? -9.860 -1.370 4.499 1.00 97.56 95 CYS A CA 1
ATOM 729 C C . CYS A 1 95 ? -11.359 -1.369 4.830 1.00 97.56 95 CYS A C 1
ATOM 731 O O . CYS A 1 95 ? -11.779 -2.082 5.742 1.00 97.56 95 CYS A O 1
ATOM 733 N N . ALA A 1 96 ? -12.165 -0.591 4.101 1.00 97.19 96 ALA A N 1
ATOM 734 C CA . ALA A 1 96 ? -13.609 -0.524 4.318 1.00 97.19 96 ALA A CA 1
ATOM 735 C C . ALA A 1 96 ? -14.280 -1.884 4.063 1.00 97.19 96 ALA A C 1
ATOM 737 O O . ALA A 1 96 ? -15.044 -2.357 4.903 1.00 97.19 96 ALA A O 1
ATOM 738 N N . ALA A 1 97 ? -13.920 -2.564 2.971 1.00 97.00 97 ALA A N 1
ATOM 739 C CA . ALA A 1 97 ? -14.389 -3.914 2.656 1.00 97.00 97 ALA A CA 1
ATOM 740 C C . ALA A 1 97 ? -13.973 -4.949 3.717 1.00 97.00 97 ALA A C 1
ATOM 742 O O . ALA A 1 97 ? -14.679 -5.925 3.963 1.00 97.00 97 ALA A O 1
ATOM 743 N N . GLY A 1 98 ? -12.827 -4.737 4.368 1.00 96.75 98 GLY A N 1
ATOM 744 C CA . GLY A 1 98 ? -12.358 -5.540 5.493 1.00 96.75 98 GLY A CA 1
ATOM 745 C C . GLY A 1 98 ? -12.978 -5.198 6.848 1.00 96.75 98 GLY A C 1
ATOM 746 O O . GLY A 1 98 ? -12.660 -5.887 7.814 1.00 96.75 98 GLY A O 1
ATOM 747 N N . GLY A 1 99 ? -13.809 -4.155 6.947 1.00 97.12 99 GLY A N 1
ATOM 748 C CA . GLY A 1 99 ? -14.326 -3.666 8.227 1.00 97.12 99 GLY A CA 1
ATOM 749 C C . GLY A 1 99 ? -13.231 -3.138 9.162 1.00 97.12 99 GLY A C 1
ATOM 750 O O . GLY A 1 99 ? -13.349 -3.264 10.379 1.00 97.12 99 GLY A O 1
ATOM 751 N N . VAL A 1 100 ? -12.143 -2.600 8.602 1.00 97.69 100 VAL A N 1
ATOM 752 C CA . VAL A 1 100 ? -11.006 -2.074 9.367 1.00 97.69 100 VAL A CA 1
ATOM 753 C C . VAL A 1 100 ? -11.366 -0.715 9.961 1.00 97.69 100 VAL A C 1
ATOM 755 O O . VAL A 1 100 ? -11.697 0.224 9.235 1.00 97.69 100 VAL A O 1
ATOM 758 N N . GLU A 1 101 ? -11.248 -0.591 11.280 1.00 97.00 101 GLU A N 1
ATOM 759 C CA . GLU A 1 101 ? -11.365 0.691 11.969 1.00 97.00 101 GLU A CA 1
ATOM 760 C C . GLU A 1 101 ? -10.050 1.471 11.842 1.00 97.00 101 GLU A C 1
ATOM 762 O O . GLU A 1 101 ? -8.961 0.891 11.820 1.00 97.00 101 GLU A O 1
ATOM 767 N N . ARG A 1 102 ? -10.129 2.798 11.742 1.00 95.31 102 ARG A N 1
ATOM 768 C CA . ARG A 1 102 ? -8.952 3.664 11.616 1.00 95.31 102 ARG A CA 1
ATOM 769 C C . ARG A 1 102 ? -9.090 4.877 12.515 1.00 95.31 102 ARG A C 1
ATOM 771 O O . ARG A 1 102 ? -10.109 5.563 12.436 1.00 95.31 102 ARG A O 1
ATOM 778 N N . TRP A 1 103 ? -8.072 5.158 13.324 1.00 95.62 103 TRP A N 1
ATOM 779 C CA . TRP A 1 103 ? -7.996 6.372 14.136 1.00 95.62 103 TRP A CA 1
ATOM 780 C C . TRP A 1 103 ? -6.794 7.211 13.716 1.00 95.62 103 TRP A C 1
ATOM 782 O O . TRP A 1 103 ? -5.648 6.767 13.808 1.00 95.62 103 TRP A O 1
ATOM 792 N N . GLN A 1 104 ? -7.077 8.445 13.308 1.00 94.12 104 GLN A N 1
ATOM 793 C CA . GLN A 1 104 ? -6.071 9.462 13.046 1.00 94.12 104 GLN A CA 1
ATOM 794 C C . GLN A 1 104 ? -6.649 10.881 13.267 1.00 94.12 104 GLN A C 1
ATOM 796 O O . GLN A 1 104 ? -7.849 11.074 13.039 1.00 94.12 104 GLN A O 1
ATOM 801 N N . PRO A 1 105 ? -5.841 11.865 13.712 1.00 94.94 105 PRO A N 1
ATOM 802 C CA . PRO A 1 105 ? -4.487 11.684 14.236 1.00 94.94 105 PRO A CA 1
ATOM 803 C C . PRO A 1 105 ? -4.508 10.989 15.614 1.00 94.94 105 PRO A C 1
ATOM 805 O O . PRO A 1 105 ? -5.261 11.358 16.513 1.00 94.94 105 PRO A O 1
ATOM 808 N N . CYS A 1 106 ? -3.684 9.956 15.780 1.00 95.81 106 CYS A N 1
ATOM 809 C CA . CYS A 1 106 ? -3.559 9.128 16.977 1.00 95.81 106 CYS A CA 1
ATOM 810 C C . CYS A 1 106 ? -2.110 8.637 17.147 1.00 95.81 106 CYS A C 1
ATOM 812 O O . CYS A 1 106 ? -1.730 7.562 16.679 1.00 95.81 106 CYS A O 1
ATOM 814 N N . GLY A 1 107 ? -1.287 9.417 17.850 1.00 93.31 107 GLY A N 1
ATOM 815 C CA . GLY A 1 107 ? 0.070 9.004 18.212 1.00 93.31 107 GLY A CA 1
ATOM 816 C C . GLY A 1 107 ? 0.083 7.920 19.295 1.00 93.31 107 GLY A C 1
ATOM 817 O O . GLY A 1 107 ? -0.541 8.072 20.345 1.00 93.31 107 GLY A O 1
ATOM 818 N N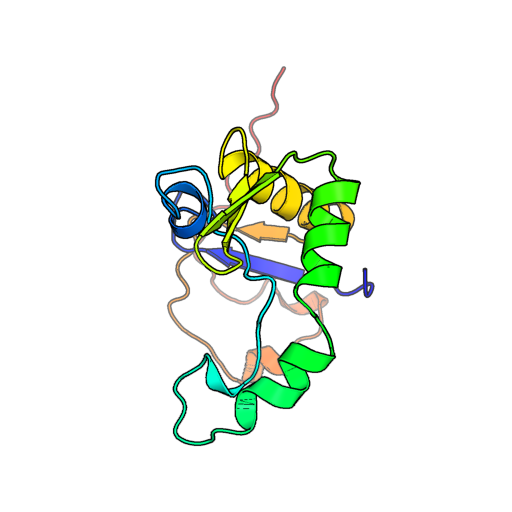 . VAL A 1 108 ? 0.834 6.839 19.070 1.00 92.94 108 VAL A N 1
ATOM 819 C CA . VAL A 1 108 ? 1.050 5.785 20.074 1.00 92.94 108 VAL A CA 1
ATOM 820 C C . VAL A 1 108 ? 2.192 6.200 21.002 1.00 92.94 108 VAL A C 1
ATOM 822 O O . VAL A 1 108 ? 3.326 6.346 20.558 1.00 92.94 108 VAL A O 1
ATOM 825 N N . LYS A 1 109 ? 1.895 6.394 22.294 1.00 92.50 109 LYS A N 1
ATOM 826 C CA . LYS A 1 109 ? 2.885 6.833 23.300 1.00 92.50 109 LYS A CA 1
ATOM 827 C C . LYS A 1 109 ? 3.536 5.686 24.068 1.00 92.50 109 LYS A C 1
ATOM 829 O O . LYS A 1 109 ? 4.681 5.805 24.486 1.00 92.50 109 LYS A O 1
ATOM 834 N N . ASN A 1 110 ? 2.800 4.605 24.308 1.00 90.25 110 ASN A N 1
ATOM 835 C CA . ASN A 1 110 ? 3.291 3.476 25.086 1.00 90.25 110 ASN A CA 1
ATOM 836 C C . ASN A 1 110 ? 2.630 2.173 24.625 1.00 90.25 110 ASN A C 1
ATOM 838 O O . ASN A 1 110 ? 1.504 2.183 24.125 1.00 90.25 110 ASN A O 1
ATOM 842 N N . THR A 1 111 ? 3.320 1.056 24.827 1.00 87.19 111 THR A N 1
ATOM 843 C CA . THR A 1 111 ? 2.826 -0.291 24.527 1.00 87.19 111 THR A CA 1
ATOM 844 C C . THR A 1 111 ? 3.118 -1.211 25.706 1.00 87.19 111 THR A C 1
ATOM 846 O O . THR A 1 111 ? 4.274 -1.359 26.094 1.00 87.19 111 THR A O 1
ATOM 849 N N . ASP A 1 112 ? 2.093 -1.867 26.250 1.00 86.94 112 ASP A N 1
ATOM 850 C CA . ASP A 1 112 ? 2.245 -2.863 27.317 1.00 86.94 112 ASP A CA 1
ATOM 851 C C . ASP A 1 112 ? 2.009 -4.273 26.754 1.00 86.94 112 ASP A C 1
ATOM 853 O O . ASP A 1 112 ? 1.031 -4.522 26.048 1.00 86.94 112 ASP A O 1
ATOM 857 N N . ARG A 1 113 ? 2.878 -5.232 27.094 1.00 70.56 113 ARG A N 1
ATOM 858 C CA . ARG A 1 113 ? 2.744 -6.644 26.696 1.00 70.56 113 ARG A CA 1
ATOM 859 C C . ARG A 1 113 ? 1.422 -7.283 27.139 1.00 70.56 113 ARG A C 1
ATOM 861 O O . ARG A 1 113 ? 0.972 -8.220 26.477 1.00 70.56 113 ARG A O 1
ATOM 868 N N . LYS A 1 114 ? 0.766 -6.790 28.200 1.00 61.94 114 LYS A N 1
ATOM 869 C CA . LYS A 1 114 ? -0.571 -7.263 28.617 1.00 61.94 114 LYS A CA 1
ATOM 870 C C . LYS A 1 114 ? -1.645 -7.038 27.548 1.00 61.94 114 LYS A C 1
ATOM 872 O O . LYS A 1 114 ? -2.644 -7.756 27.536 1.00 61.94 114 LYS A O 1
ATOM 877 N N . PHE A 1 115 ? -1.416 -6.110 26.619 1.00 53.28 115 PHE A N 1
ATOM 878 C CA . PHE A 1 115 ? -2.282 -5.869 25.467 1.00 53.28 115 PHE A CA 1
ATOM 879 C C . PHE A 1 115 ? -2.430 -7.113 24.571 1.00 53.28 115 PHE A C 1
ATOM 881 O O . PHE A 1 115 ? -3.509 -7.372 24.047 1.00 53.28 115 PHE A O 1
ATOM 888 N N . ASN A 1 116 ? -1.398 -7.961 24.479 1.00 47.91 116 ASN A N 1
ATOM 889 C CA . ASN A 1 116 ? -1.365 -9.110 23.564 1.00 47.91 116 ASN A CA 1
ATOM 890 C C . ASN A 1 116 ? -2.277 -10.290 23.979 1.00 47.91 116 ASN A C 1
ATOM 892 O O . ASN A 1 116 ? -2.344 -11.302 23.287 1.00 47.91 116 ASN A O 1
ATOM 896 N N . ARG A 1 117 ? -2.966 -10.193 25.127 1.00 47.12 117 ARG A N 1
ATOM 897 C CA . ARG A 1 117 ? -3.918 -11.204 25.634 1.00 47.12 117 ARG A CA 1
ATOM 898 C C . ARG A 1 117 ? -5.341 -10.670 25.827 1.00 47.12 117 ARG A C 1
ATOM 900 O O . ARG A 1 117 ? -6.187 -11.390 26.361 1.00 47.12 117 ARG A O 1
ATOM 907 N N . MET A 1 118 ? -5.632 -9.429 25.433 1.00 47.12 118 MET A N 1
ATOM 908 C CA . MET A 1 118 ? -6.963 -8.865 25.651 1.00 47.12 118 MET A CA 1
ATOM 909 C C . MET A 1 118 ? -8.004 -9.493 24.724 1.00 47.12 118 MET A C 1
ATOM 911 O O . MET A 1 118 ? -7.896 -9.447 23.500 1.00 47.12 118 MET A O 1
ATOM 915 N N . ARG A 1 119 ? -9.067 -10.038 25.327 1.00 47.56 119 ARG A N 1
ATOM 916 C CA . ARG A 1 119 ? -10.295 -10.369 24.599 1.00 47.56 119 ARG A CA 1
ATOM 917 C C . ARG A 1 119 ? -10.916 -9.066 24.065 1.00 47.56 119 ARG A C 1
ATOM 919 O O . ARG A 1 119 ? -10.833 -8.044 24.751 1.00 47.56 119 ARG A O 1
ATOM 926 N N . PRO A 1 120 ? -11.604 -9.091 22.909 1.00 48.19 120 PRO A N 1
ATOM 927 C CA . PRO A 1 120 ? -12.199 -7.901 22.288 1.00 48.19 120 PRO A CA 1
ATOM 928 C C . PRO A 1 120 ? -13.105 -7.052 23.201 1.00 48.19 120 PRO A C 1
ATOM 930 O O . PRO A 1 120 ? -13.318 -5.876 22.927 1.00 48.19 120 PRO A O 1
ATOM 933 N N . SER A 1 121 ? -13.631 -7.610 24.297 1.00 46.09 121 SER A N 1
ATOM 934 C CA . SER A 1 121 ? -14.470 -6.900 25.273 1.00 46.09 121 SER A CA 1
ATOM 935 C C . SER A 1 121 ? -13.720 -5.892 26.157 1.00 46.09 121 SER A C 1
ATOM 937 O O . SER A 1 121 ? -14.358 -5.097 26.841 1.00 46.09 121 SER A O 1
ATOM 939 N N . MET A 1 122 ? -12.385 -5.903 26.156 1.00 41.81 122 MET A N 1
ATOM 940 C CA . MET A 1 122 ? -11.557 -5.185 27.135 1.00 41.81 122 MET A CA 1
ATOM 941 C C . MET A 1 122 ? -10.857 -3.932 26.569 1.00 41.81 122 MET A C 1
ATOM 943 O O . MET A 1 122 ? -10.235 -3.181 27.318 1.00 41.81 122 MET A O 1
ATOM 947 N N . ALA A 1 123 ? -11.031 -3.639 25.274 1.00 44.84 123 ALA A N 1
ATOM 948 C CA . ALA A 1 123 ? -10.432 -2.485 24.589 1.00 44.84 123 ALA A CA 1
ATOM 949 C C . ALA A 1 123 ? -10.923 -1.106 25.092 1.00 44.84 123 ALA A C 1
ATOM 951 O O . ALA A 1 123 ? -10.347 -0.087 24.728 1.00 44.84 123 ALA A O 1
ATOM 952 N N . ARG A 1 124 ? -11.950 -1.044 25.958 1.00 40.19 124 ARG A N 1
ATOM 953 C CA . ARG A 1 124 ? -12.410 0.213 26.587 1.00 40.19 124 ARG A CA 1
ATOM 954 C C . ARG A 1 124 ? -11.506 0.717 27.722 1.00 40.19 124 ARG A C 1
ATOM 956 O O . ARG A 1 124 ? -11.742 1.814 28.211 1.00 40.19 124 ARG A O 1
ATOM 963 N N . VAL A 1 125 ? -10.524 -0.072 28.165 1.00 43.50 125 VAL A N 1
ATOM 964 C CA . VAL A 1 125 ? -9.786 0.187 29.419 1.00 43.50 125 VAL A CA 1
ATOM 965 C C . VAL A 1 125 ? -8.458 0.925 29.209 1.00 43.50 125 VAL A C 1
ATOM 967 O O . VAL A 1 125 ? -7.910 1.466 30.164 1.00 43.50 125 VAL A O 1
ATOM 970 N N . PHE A 1 126 ? -7.940 1.020 27.983 1.00 40.16 126 PHE A N 1
ATOM 971 C CA . PHE A 1 126 ? -6.691 1.744 27.750 1.00 40.16 126 PHE A CA 1
ATOM 972 C C . PHE A 1 126 ? -6.947 3.185 27.323 1.00 40.16 126 PHE A C 1
ATOM 974 O O . PHE A 1 126 ? -7.649 3.435 26.345 1.00 40.16 126 PHE A O 1
ATOM 981 N N . GLY A 1 127 ? -6.350 4.114 28.078 1.00 39.28 127 GLY A N 1
ATOM 982 C CA . GLY A 1 127 ? -6.308 5.552 27.826 1.00 39.28 127 GLY A CA 1
ATOM 983 C C . GLY A 1 127 ? -5.577 5.896 26.532 1.00 39.28 127 GLY A C 1
ATOM 984 O O . GLY A 1 127 ? -4.493 6.472 26.546 1.00 39.28 127 GLY A O 1
ATOM 985 N N . PHE A 1 128 ? -6.186 5.555 25.402 1.00 40.47 128 PHE A N 1
ATOM 986 C CA . PHE A 1 128 ? -5.983 6.293 24.173 1.00 40.47 128 PHE A CA 1
ATOM 987 C C . PHE A 1 128 ? -6.688 7.628 24.362 1.00 40.47 128 PHE A C 1
ATOM 989 O O . PHE A 1 128 ? -7.912 7.720 24.287 1.00 40.47 128 PHE A O 1
ATOM 996 N N . GLU A 1 129 ? -5.912 8.668 24.644 1.00 38.62 129 GLU A N 1
ATOM 997 C CA . GLU A 1 129 ? -6.395 10.039 24.586 1.00 38.62 129 GLU A CA 1
ATOM 998 C C . GLU A 1 129 ? -6.578 10.418 23.115 1.00 38.62 129 GLU A C 1
ATOM 1000 O O . GLU A 1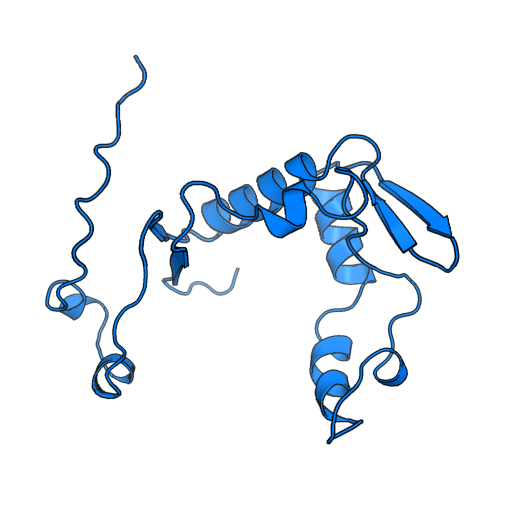 129 ? -5.785 11.127 22.508 1.00 38.62 129 GLU A O 1
ATOM 1005 N N . THR A 1 130 ? -7.626 9.870 22.511 1.00 41.31 130 THR A N 1
ATOM 1006 C CA . THR A 1 130 ? -8.190 10.386 21.277 1.00 41.31 130 THR A CA 1
ATOM 1007 C C . THR A 1 130 ? -9.655 10.639 21.561 1.00 41.31 130 THR A C 1
ATOM 1009 O O . THR A 1 130 ? -10.442 9.731 21.837 1.00 41.31 130 THR A O 1
ATOM 1012 N N . ARG A 1 131 ? -10.044 11.917 21.549 1.00 40.50 131 ARG A N 1
ATOM 1013 C CA . ARG A 1 131 ? -11.453 12.248 21.347 1.00 40.50 131 ARG A CA 1
ATOM 1014 C C . ARG A 1 131 ? -11.824 11.535 20.051 1.00 40.50 131 ARG A C 1
ATOM 1016 O O . ARG A 1 131 ? -11.213 11.846 19.032 1.00 40.50 131 ARG A O 1
ATOM 1023 N N . ARG A 1 132 ? -12.768 10.582 20.071 1.00 43.19 132 ARG A N 1
ATOM 1024 C CA . ARG A 1 132 ? -13.380 10.103 18.822 1.00 43.19 132 ARG A CA 1
ATOM 1025 C C . ARG A 1 132 ? -13.711 11.353 18.001 1.00 43.19 132 ARG A C 1
ATOM 1027 O O . ARG A 1 132 ? -14.453 12.194 18.526 1.00 43.19 132 ARG A O 1
ATOM 1034 N N . PRO A 1 133 ? -13.169 11.533 16.787 1.00 43.25 133 PRO A N 1
ATOM 1035 C CA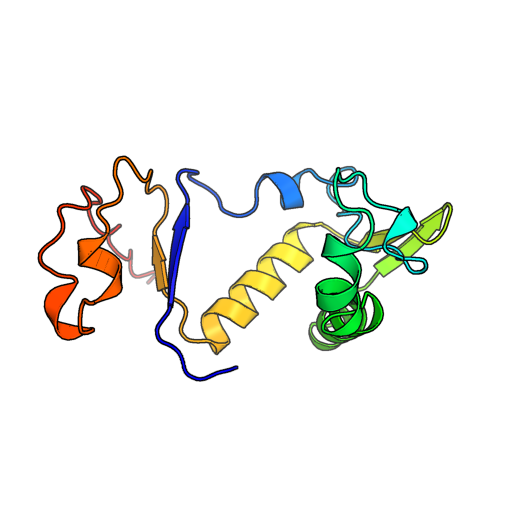 . PRO A 1 133 ? -13.610 12.622 15.937 1.00 43.25 133 PRO A CA 1
ATOM 1036 C C . PRO A 1 133 ? -15.124 12.475 15.786 1.00 43.25 133 PRO A C 1
ATOM 1038 O O . PRO A 1 133 ? -15.611 11.384 15.477 1.00 43.25 133 PRO A O 1
ATOM 1041 N N . ARG A 1 134 ? -15.888 13.530 16.101 1.00 42.66 134 ARG A N 1
ATOM 1042 C CA . ARG A 1 134 ? -17.329 13.530 15.835 1.00 42.66 134 ARG A CA 1
ATOM 1043 C C . ARG A 1 134 ? -17.494 13.223 14.351 1.00 42.66 134 ARG A C 1
ATOM 1045 O O . ARG A 1 134 ? -16.962 13.955 13.523 1.00 42.66 134 ARG A O 1
ATOM 1052 N N . GLN A 1 135 ? -18.224 12.160 14.026 1.00 39.75 135 GLN A N 1
ATOM 1053 C CA . GLN A 1 135 ? -18.779 12.007 12.689 1.00 39.75 135 GLN A CA 1
ATOM 1054 C C . GLN A 1 135 ? -19.690 13.213 12.458 1.00 39.75 135 GLN A C 1
ATOM 1056 O O . GLN A 1 135 ? -20.773 13.298 13.038 1.00 39.75 135 GLN A O 1
ATOM 1061 N N . THR A 1 136 ? -19.237 14.181 11.670 1.00 35.78 136 THR A N 1
ATOM 1062 C CA . THR A 1 136 ? -20.145 15.137 11.047 1.00 35.78 136 THR A CA 1
ATOM 1063 C C . THR A 1 136 ? -20.981 14.337 10.059 1.00 35.78 136 THR A C 1
ATOM 1065 O O . THR A 1 136 ? -20.450 13.812 9.080 1.00 35.78 136 THR A O 1
ATOM 1068 N N . LYS A 1 137 ? -22.273 14.176 10.358 1.00 31.33 137 LYS A N 1
ATOM 1069 C CA . LYS A 1 137 ? -23.253 13.797 9.341 1.00 31.33 137 LYS A CA 1
ATOM 1070 C C . LYS A 1 137 ? -23.169 14.863 8.248 1.00 31.33 137 LYS A C 1
ATOM 1072 O O . LYS A 1 137 ? -23.248 16.045 8.566 1.00 31.33 137 LYS A O 1
ATOM 1077 N N . ALA A 1 138 ? -22.905 14.443 7.018 1.00 36.38 138 ALA A N 1
ATOM 1078 C CA . ALA A 1 138 ? -23.209 15.269 5.863 1.00 36.38 138 ALA A CA 1
ATOM 1079 C C . ALA A 1 138 ? -24.726 15.179 5.659 1.00 36.38 138 ALA A C 1
ATOM 1081 O O . ALA A 1 138 ? -25.255 14.063 5.622 1.00 36.38 138 ALA A O 1
ATOM 1082 N N . ASP A 1 139 ? -25.378 16.338 5.641 1.00 36.62 139 ASP A N 1
ATOM 1083 C CA . ASP A 1 139 ? -26.746 16.520 5.151 1.00 36.62 139 ASP A CA 1
ATOM 1084 C C . ASP A 1 139 ? -26.784 16.396 3.619 1.00 36.62 139 ASP A C 1
ATOM 1086 O O . ASP A 1 139 ? -25.773 16.772 2.971 1.00 36.62 139 ASP A O 1
#

Radius of gyration: 18.4 Å; chains: 1; bounding box: 49×32×46 Å